Protein AF-A0A661KGB7-F1 (afdb_monomer)

Solvent-accessible surface area (backbone atoms only — not comparable to full-atom values): 6102 Å² total; per-residue (Å²): 134,75,48,27,49,70,38,77,31,78,67,84,54,81,86,30,70,69,47,48,55,41,49,54,53,42,52,53,42,38,72,77,57,30,49,65,50,78,47,52,54,79,81,52,56,70,73,82,85,83,78,80,49,44,45,79,78,68,72,39,75,67,89,72,92,55,41,52,64,59,52,50,50,52,56,72,69,30,52,71,84,48,74,67,44,52,49,53,53,45,54,51,49,58,57,54,62,72,76,114

Secondary structure (DSSP, 8-state):
---EEEEEE--SSTT-HHHHHHHHHHHHHHHTT-EEEEEEGGGS--PPP----HHHHS-PPPSS-SSHHHHHHHHHTS---SHHHHHHHHHHHHHHHTT-

Radius of gyration: 16.11 Å; Cα contacts (8 Å, |Δi|>4): 101; chains: 1; bounding box: 34×23×47 Å

Foldseek 3Di:
DAAEEEAEAADPDDPDPSVVLSVVLQVVSVVVPHHYYYDYCVVWDDDDDPPPCCCPPVVDDDPDPTCVVVVVVSVVPGDCDDPVNVVSVVVSVVVVVVVD

Sequence (100 aa):
MQMKVLGVVGSVRRLGNSEILTKEALMEAEQEGAEVEILRLTDYEVRACQGGGTCLFQGKDCVIEDDARFIFAKMAASDGSNAAGEELAREIIEEMDGWW

Structure (mmCIF, N/CA/C/O backbone):
data_AF-A0A661KGB7-F1
#
_entry.id   AF-A0A661KGB7-F1
#
loop_
_atom_site.group_PDB
_atom_site.id
_atom_site.type_symbol
_atom_site.label_atom_id
_atom_site.label_alt_id
_atom_site.label_comp_id
_atom_site.label_asym_id
_atom_site.label_entity_id
_atom_site.label_seq_id
_atom_site.pdbx_PDB_ins_code
_atom_site.Cartn_x
_atom_site.Cartn_y
_atom_site.Cartn_z
_atom_site.occupancy
_atom_site.B_iso_or_equiv
_atom_site.auth_seq_id
_atom_site.auth_comp_id
_atom_site.auth_asym_id
_atom_site.auth_atom_id
_atom_site.pdbx_PDB_model_num
ATOM 1 N N . MET A 1 1 ? -23.052 2.063 0.019 1.00 52.31 1 MET A N 1
ATOM 2 C CA . MET A 1 1 ? -21.711 1.606 -0.399 1.00 52.31 1 MET A CA 1
ATOM 3 C C . MET A 1 1 ? -20.843 1.741 0.838 1.00 52.31 1 MET A C 1
ATOM 5 O O . MET A 1 1 ? -20.930 2.795 1.453 1.00 52.31 1 MET A O 1
ATOM 9 N N . GLN A 1 2 ? -20.182 0.673 1.292 1.00 67.94 2 GLN A N 1
ATOM 10 C CA . GLN A 1 2 ? -19.345 0.714 2.504 1.00 67.94 2 GLN A CA 1
ATOM 11 C C . GLN A 1 2 ? -17.999 1.357 2.147 1.00 67.94 2 GLN A C 1
ATOM 13 O O . GLN A 1 2 ? -17.477 1.055 1.075 1.00 67.94 2 GLN A O 1
ATOM 18 N N . MET A 1 3 ? -17.476 2.249 2.994 1.00 82.56 3 MET A N 1
ATOM 19 C CA . MET A 1 3 ? -16.137 2.821 2.801 1.00 82.56 3 MET A CA 1
ATOM 20 C C . MET A 1 3 ? -15.072 1.726 2.866 1.00 82.56 3 MET A C 1
ATOM 22 O O . MET A 1 3 ? -15.212 0.788 3.647 1.00 82.56 3 MET A O 1
ATOM 26 N N . LYS A 1 4 ? -14.013 1.858 2.059 1.00 89.00 4 LYS A N 1
ATOM 27 C CA . LYS A 1 4 ? -12.860 0.949 2.057 1.00 89.00 4 LYS A CA 1
ATOM 28 C C . LYS A 1 4 ? -11.588 1.714 2.391 1.00 89.00 4 LYS A C 1
ATOM 30 O O . LYS A 1 4 ? -11.206 2.594 1.621 1.00 89.00 4 LYS A O 1
ATOM 35 N N . VAL A 1 5 ? -10.921 1.355 3.485 1.00 91.50 5 VAL A N 1
ATOM 36 C CA . VAL A 1 5 ? -9.679 1.997 3.937 1.00 91.50 5 VAL A CA 1
ATOM 37 C C . VAL A 1 5 ? -8.517 1.013 3.826 1.00 91.50 5 VAL A C 1
ATOM 39 O O . VAL A 1 5 ? -8.568 -0.098 4.348 1.00 91.50 5 VAL A O 1
ATOM 42 N N . LEU A 1 6 ? -7.444 1.432 3.154 1.00 93.94 6 LEU A N 1
ATOM 43 C CA . LEU A 1 6 ? -6.223 0.645 2.997 1.00 93.94 6 LEU A CA 1
ATOM 44 C C . LEU A 1 6 ? -5.066 1.310 3.739 1.00 93.94 6 LEU A C 1
ATOM 46 O O . LEU A 1 6 ? -4.574 2.361 3.331 1.00 93.94 6 LEU A O 1
ATOM 50 N N . GLY A 1 7 ? -4.581 0.663 4.793 1.00 94.69 7 GLY A N 1
ATOM 51 C CA . GLY A 1 7 ? -3.355 1.065 5.469 1.00 94.69 7 GLY A CA 1
ATOM 52 C C . GLY A 1 7 ? -2.130 0.573 4.705 1.00 94.69 7 GLY A C 1
ATOM 53 O O . GLY A 1 7 ? -1.977 -0.626 4.481 1.00 94.69 7 GLY A O 1
ATOM 54 N N . VAL A 1 8 ? -1.225 1.478 4.329 1.00 94.81 8 VAL A N 1
ATOM 55 C CA . VAL A 1 8 ? 0.003 1.131 3.597 1.00 94.81 8 VAL A CA 1
ATOM 56 C C . VAL A 1 8 ? 1.224 1.330 4.491 1.00 94.81 8 VAL A C 1
ATOM 58 O O . VAL A 1 8 ? 1.554 2.447 4.880 1.00 94.81 8 VAL A O 1
ATOM 61 N N . VAL A 1 9 ? 1.939 0.244 4.786 1.00 96.00 9 VAL A N 1
ATOM 62 C CA . VAL A 1 9 ? 3.129 0.256 5.645 1.00 96.00 9 VAL A CA 1
ATOM 63 C C . VAL A 1 9 ? 4.388 0.061 4.805 1.00 96.00 9 VAL A C 1
ATOM 65 O O . VAL A 1 9 ? 4.674 -1.037 4.329 1.00 96.00 9 VAL A O 1
ATOM 68 N N . GLY A 1 10 ? 5.177 1.129 4.665 1.00 93.31 10 GLY A N 1
ATOM 69 C CA . GLY A 1 10 ? 6.495 1.092 4.011 1.00 93.31 10 GLY A CA 1
ATOM 70 C C . GLY A 1 10 ? 7.658 0.720 4.938 1.00 93.31 10 GLY A C 1
ATOM 71 O O . GLY A 1 10 ? 8.778 0.507 4.480 1.00 93.31 10 GLY A O 1
ATOM 72 N N . SER A 1 11 ? 7.421 0.652 6.250 1.00 93.56 11 SER A N 1
ATOM 73 C CA . SER A 1 11 ? 8.464 0.319 7.221 1.00 93.56 11 SER A CA 1
ATOM 74 C C . SER A 1 11 ? 8.833 -1.164 7.160 1.00 93.56 11 SER A C 1
ATOM 76 O O . SER A 1 11 ? 7.975 -2.036 7.297 1.00 93.56 11 SER A O 1
ATOM 78 N N . VAL A 1 12 ? 10.136 -1.443 7.065 1.00 93.31 12 VAL A N 1
ATOM 79 C CA . VAL A 1 12 ? 10.693 -2.806 7.150 1.00 93.31 12 VAL A CA 1
ATOM 80 C C . VAL A 1 12 ? 10.524 -3.443 8.530 1.00 93.31 12 VAL A C 1
ATOM 82 O O . VAL A 1 12 ? 10.607 -4.661 8.674 1.00 93.31 12 VAL A O 1
ATOM 85 N N . ARG A 1 13 ? 10.312 -2.632 9.572 1.00 94.50 13 ARG A N 1
ATOM 86 C CA . ARG A 1 13 ? 10.195 -3.123 10.946 1.00 94.50 13 ARG A CA 1
ATOM 87 C C . ARG A 1 13 ? 8.792 -3.668 11.175 1.00 94.50 13 ARG A C 1
ATOM 89 O O . ARG A 1 13 ? 7.820 -2.913 11.153 1.00 94.50 13 ARG A O 1
ATOM 96 N N . ARG A 1 14 ? 8.704 -4.969 11.455 1.00 91.62 14 ARG A N 1
ATOM 97 C CA . ARG A 1 14 ? 7.466 -5.593 11.930 1.00 91.62 14 ARG A CA 1
ATOM 98 C C . ARG A 1 14 ? 7.147 -5.120 13.342 1.00 91.62 14 ARG A C 1
ATOM 100 O O . ARG A 1 14 ? 8.038 -5.064 14.183 1.00 91.62 14 ARG A O 1
ATOM 107 N N . LEU A 1 15 ? 5.887 -4.756 13.555 1.00 91.00 15 LEU A N 1
ATOM 108 C CA . LE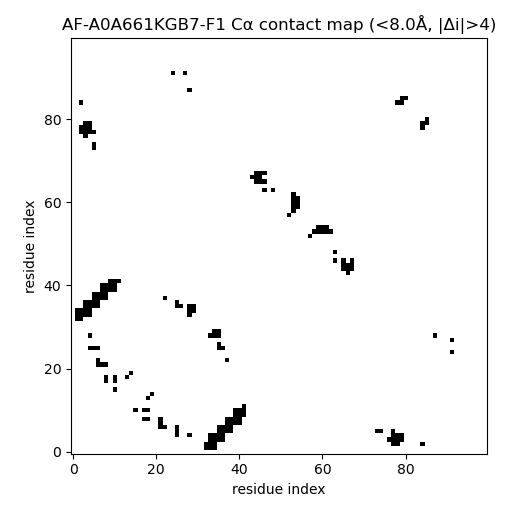U A 1 15 ? 5.350 -4.167 14.778 1.00 91.00 15 LEU A CA 1
ATOM 109 C C . LEU A 1 15 ? 6.132 -2.922 15.235 1.00 91.00 15 LEU A C 1
ATOM 111 O O . LEU A 1 15 ? 6.269 -2.666 16.424 1.00 91.00 15 LEU A O 1
ATOM 115 N N . GLY A 1 16 ? 6.686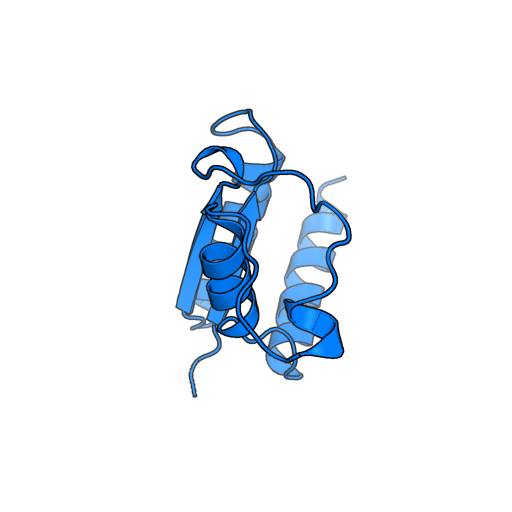 -2.162 14.284 1.00 91.06 16 GLY A N 1
ATOM 116 C CA . GLY A 1 16 ? 7.268 -0.850 14.559 1.00 91.06 16 GLY A CA 1
ATOM 117 C C . GLY A 1 16 ? 6.203 0.246 14.580 1.00 91.06 16 GLY A C 1
ATOM 118 O O . GLY A 1 16 ? 5.078 0.022 14.138 1.00 91.06 16 GLY A O 1
ATOM 119 N N . ASN A 1 17 ? 6.588 1.449 15.011 1.00 93.81 17 ASN A N 1
ATOM 120 C CA . ASN A 1 17 ? 5.675 2.583 15.209 1.00 93.81 17 ASN A CA 1
ATOM 121 C C . ASN A 1 17 ? 4.713 2.801 14.034 1.00 93.81 17 ASN A C 1
ATOM 123 O O . ASN A 1 17 ? 3.514 2.874 14.248 1.00 93.81 17 ASN A O 1
ATOM 127 N N . SER A 1 18 ? 5.217 2.827 12.794 1.00 91.88 18 SER A N 1
ATOM 128 C CA . SER A 1 18 ? 4.366 3.039 11.617 1.00 91.88 18 SER A CA 1
ATOM 129 C C . SER A 1 18 ? 3.292 1.965 11.461 1.00 91.88 18 SER A C 1
ATOM 131 O O . SER A 1 18 ? 2.161 2.296 11.156 1.00 91.88 18 SER A O 1
ATOM 133 N N . GLU A 1 19 ? 3.615 0.688 11.682 1.00 94.25 19 GLU A N 1
ATOM 134 C CA . GLU A 1 19 ? 2.608 -0.371 11.572 1.00 94.25 19 GLU A CA 1
ATOM 135 C C . GLU A 1 19 ? 1.600 -0.314 12.717 1.00 94.25 19 GLU A C 1
ATOM 137 O O . GLU A 1 19 ? 0.421 -0.537 12.475 1.00 94.25 19 GLU A O 1
ATOM 142 N N . ILE A 1 20 ? 2.061 -0.042 13.942 1.00 95.06 20 ILE A N 1
ATOM 143 C CA . ILE A 1 20 ? 1.180 0.073 15.109 1.00 95.06 20 ILE A CA 1
ATOM 144 C C . ILE A 1 20 ? 0.187 1.210 14.875 1.00 95.06 20 ILE A C 1
ATOM 146 O O . ILE A 1 20 ? -1.008 0.961 14.882 1.00 95.06 20 ILE A O 1
ATOM 150 N N . LEU A 1 21 ? 0.670 2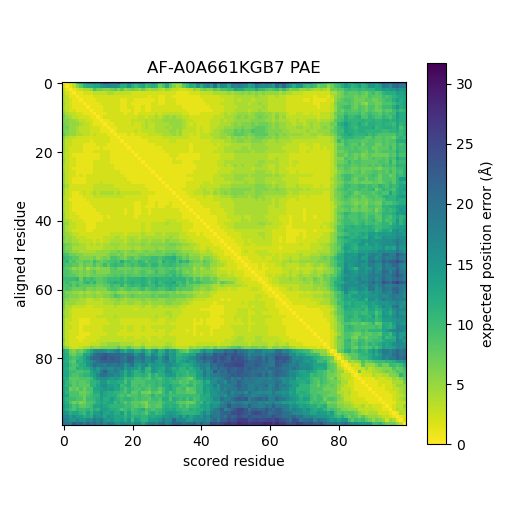.411 14.548 1.00 93.75 21 LEU A N 1
ATOM 151 C CA . LEU A 1 21 ? -0.192 3.566 14.289 1.00 93.75 21 LEU A CA 1
ATOM 152 C C . LEU A 1 21 ? -1.161 3.317 13.127 1.00 93.75 21 LEU A C 1
ATOM 154 O O . LEU A 1 21 ? -2.336 3.644 13.229 1.00 93.75 21 LEU A O 1
ATOM 158 N N . THR A 1 22 ? -0.702 2.688 12.038 1.00 93.88 22 THR A N 1
ATOM 159 C CA . THR A 1 22 ? -1.600 2.309 10.939 1.00 93.88 22 THR A CA 1
ATOM 160 C C . THR A 1 22 ? -2.667 1.313 11.393 1.00 93.88 22 THR A C 1
ATOM 162 O O . THR A 1 22 ? -3.806 1.430 10.964 1.00 93.88 22 THR A O 1
ATOM 165 N N . LYS A 1 23 ? -2.333 0.337 12.244 1.00 94.44 23 LYS A N 1
ATOM 166 C CA . LYS A 1 23 ? -3.315 -0.624 12.765 1.00 94.44 23 LYS A CA 1
ATOM 167 C C . LYS A 1 23 ? -4.345 0.037 13.671 1.00 94.44 23 LYS A C 1
ATOM 169 O O . LYS A 1 23 ? -5.517 -0.250 13.482 1.00 94.44 23 LYS A O 1
ATOM 174 N N . GLU A 1 24 ? -3.929 0.917 14.579 1.00 94.44 24 GLU A N 1
ATOM 175 C CA . GLU A 1 24 ? -4.861 1.658 15.442 1.00 94.44 24 GLU A CA 1
ATOM 176 C C . GLU A 1 24 ? -5.843 2.488 14.597 1.00 94.44 24 GLU A C 1
ATOM 178 O O . GLU A 1 24 ? -7.052 2.362 14.756 1.00 94.44 24 GLU A O 1
ATOM 183 N N . ALA A 1 25 ? -5.345 3.229 13.599 1.00 89.88 25 ALA A N 1
ATOM 184 C CA . ALA A 1 25 ? -6.194 3.993 12.681 1.00 89.88 25 ALA A CA 1
ATOM 185 C C . ALA A 1 25 ? -7.197 3.112 11.907 1.00 89.88 25 ALA A C 1
ATOM 187 O O . ALA A 1 25 ? -8.354 3.483 11.727 1.00 89.88 25 ALA A O 1
ATOM 188 N N . LEU A 1 26 ? -6.768 1.931 11.441 1.00 92.62 26 LEU A N 1
ATOM 189 C CA . LEU A 1 26 ? -7.668 0.988 10.770 1.00 92.62 26 LEU A CA 1
ATOM 190 C C . LEU A 1 26 ? -8.688 0.372 11.736 1.00 92.62 26 LEU A C 1
ATOM 192 O O . LEU A 1 26 ? -9.812 0.111 11.324 1.00 92.62 26 LEU A O 1
ATOM 196 N N . MET A 1 27 ? -8.321 0.136 12.996 1.00 93.31 27 MET A N 1
ATOM 197 C CA . MET A 1 27 ? -9.249 -0.374 14.007 1.00 93.31 27 MET A CA 1
ATOM 198 C C . MET A 1 27 ? -10.366 0.628 14.305 1.00 93.31 27 MET A C 1
ATOM 200 O O . MET A 1 27 ? -11.510 0.213 14.472 1.00 93.31 27 MET A O 1
ATOM 204 N N . GLU A 1 28 ? -10.070 1.928 14.336 1.00 90.69 28 GLU A N 1
ATOM 205 C CA . GLU A 1 28 ? -11.105 2.956 14.501 1.00 90.69 28 GLU A CA 1
ATOM 206 C C . GLU A 1 28 ? -11.995 3.065 13.258 1.00 90.69 28 GLU A C 1
ATOM 208 O O . GLU A 1 28 ? -13.219 2.999 13.348 1.00 90.69 28 GLU A O 1
ATOM 213 N N . ALA A 1 29 ? -11.393 3.069 12.066 1.00 87.19 29 ALA A N 1
ATOM 214 C CA . ALA A 1 29 ? -12.148 3.047 10.816 1.00 87.19 29 ALA A CA 1
ATOM 215 C C . ALA A 1 29 ? -13.102 1.840 10.713 1.00 87.19 29 ALA A C 1
ATOM 217 O O . ALA A 1 29 ? -14.232 1.966 10.235 1.00 87.19 29 ALA A O 1
ATOM 218 N N . GLU A 1 30 ? -12.666 0.661 11.164 1.00 90.50 30 GLU A N 1
ATOM 219 C CA . GLU A 1 30 ? -13.503 -0.540 11.212 1.00 90.50 30 GLU A CA 1
ATOM 220 C C . GLU A 1 30 ? -14.667 -0.394 12.206 1.00 90.50 30 GLU A C 1
ATOM 222 O O . GLU A 1 30 ? -15.785 -0.818 11.900 1.00 90.50 30 GLU A O 1
ATOM 227 N N . GLN A 1 31 ? -14.446 0.247 13.362 1.00 90.19 31 GLN A N 1
ATOM 228 C CA . GLN A 1 31 ? -15.501 0.534 14.345 1.00 90.19 31 GLN A CA 1
ATOM 229 C C . GLN A 1 31 ? -16.591 1.453 13.780 1.00 90.19 31 GLN A C 1
ATOM 231 O O . GLN A 1 31 ? -17.774 1.247 14.065 1.00 90.19 31 GLN A O 1
ATOM 236 N N . GLU A 1 32 ? -16.226 2.395 12.913 1.00 87.38 32 GLU A N 1
ATOM 237 C CA . GLU A 1 32 ? -17.174 3.245 12.183 1.00 87.38 32 GLU A CA 1
ATOM 238 C C . GLU A 1 32 ? -17.861 2.548 10.995 1.00 87.38 32 GLU A C 1
ATOM 240 O O . GLU A 1 32 ? -18.721 3.124 10.319 1.00 87.38 32 GLU A O 1
ATOM 245 N N . GLY A 1 33 ? -17.532 1.279 10.744 1.00 87.38 33 GLY A N 1
ATOM 246 C CA . GLY A 1 33 ? -18.153 0.458 9.710 1.00 87.38 33 GLY A CA 1
ATOM 247 C C . GLY A 1 33 ? -17.461 0.517 8.348 1.00 87.38 33 GLY A C 1
ATOM 248 O O . GLY A 1 33 ? -18.074 0.140 7.342 1.00 87.38 33 GLY A O 1
ATOM 249 N N . ALA A 1 34 ? -16.206 0.972 8.281 1.00 89.00 34 ALA A N 1
ATOM 250 C CA . ALA A 1 34 ? -15.387 0.808 7.086 1.00 89.00 34 ALA A CA 1
ATOM 251 C C . ALA A 1 34 ? -14.893 -0.644 6.940 1.00 89.00 34 ALA A C 1
ATOM 253 O O . ALA A 1 34 ? -14.592 -1.335 7.909 1.00 89.00 34 ALA A O 1
ATOM 254 N N . GLU A 1 35 ? -14.762 -1.108 5.700 1.00 91.50 35 GLU A N 1
ATOM 255 C CA . GLU A 1 35 ? -14.001 -2.313 5.374 1.00 91.50 35 GLU A CA 1
ATOM 256 C C . GLU A 1 35 ? -12.516 -1.939 5.328 1.00 91.50 35 GLU A C 1
ATOM 258 O O . GLU A 1 35 ? -12.118 -1.056 4.563 1.00 91.50 35 GLU A O 1
ATOM 263 N N . VAL A 1 36 ? -11.695 -2.600 6.140 1.00 93.00 36 VAL A N 1
ATOM 264 C CA . VAL A 1 36 ? -10.284 -2.240 6.299 1.00 93.00 36 VAL A CA 1
ATOM 265 C C . VAL A 1 36 ? -9.346 -3.339 5.813 1.00 93.00 36 VAL A C 1
ATOM 267 O O . VAL A 1 36 ? -9.592 -4.531 5.984 1.00 93.00 36 VAL A O 1
ATOM 270 N N . GLU A 1 37 ? -8.232 -2.938 5.207 1.00 95.00 37 GLU A N 1
ATOM 271 C CA . GLU A 1 37 ? -7.143 -3.827 4.803 1.00 95.00 37 GLU A CA 1
ATOM 272 C C . GLU A 1 37 ? -5.798 -3.169 5.133 1.00 95.00 37 GLU A C 1
ATOM 274 O O . GLU A 1 37 ? -5.663 -1.947 5.099 1.00 95.00 37 GLU A O 1
ATOM 279 N N . ILE A 1 38 ? -4.775 -3.974 5.430 1.00 94.75 38 ILE A N 1
ATOM 280 C CA . ILE A 1 38 ? -3.405 -3.486 5.610 1.00 94.75 38 ILE A CA 1
ATOM 281 C C . ILE A 1 38 ? -2.460 -4.161 4.617 1.00 94.75 38 ILE A C 1
ATOM 283 O O . ILE A 1 38 ? -2.417 -5.386 4.503 1.00 94.75 38 ILE A O 1
ATOM 287 N N . LEU A 1 39 ? -1.665 -3.354 3.919 1.00 95.25 39 LEU A N 1
ATOM 288 C CA . LEU A 1 39 ? -0.667 -3.791 2.954 1.00 95.25 39 LEU A CA 1
ATOM 289 C C . LEU A 1 39 ? 0.721 -3.366 3.427 1.00 95.25 39 LEU A C 1
ATOM 291 O O . LEU A 1 39 ? 0.998 -2.189 3.657 1.00 95.25 39 LEU A O 1
ATOM 295 N N . ARG A 1 40 ? 1.630 -4.334 3.540 1.00 95.81 40 ARG A N 1
ATOM 296 C CA . ARG A 1 40 ? 3.042 -4.077 3.837 1.00 95.81 40 ARG A CA 1
ATOM 297 C C . ARG A 1 40 ? 3.821 -4.070 2.539 1.00 95.81 40 ARG A C 1
ATOM 299 O O . ARG A 1 40 ? 3.949 -5.116 1.918 1.00 95.81 40 ARG A O 1
ATOM 306 N N . LEU A 1 41 ? 4.376 -2.928 2.143 1.00 95.19 41 LEU A N 1
ATOM 307 C CA . LEU A 1 41 ? 5.099 -2.821 0.868 1.00 95.19 41 LEU A CA 1
ATOM 308 C C . LEU A 1 41 ? 6.306 -3.765 0.800 1.00 95.19 41 LEU A C 1
ATOM 310 O O . LEU A 1 41 ? 6.696 -4.185 -0.279 1.00 95.19 41 LEU A O 1
ATOM 314 N N . THR A 1 42 ? 6.869 -4.136 1.951 1.00 94.81 42 THR A N 1
ATOM 315 C CA . THR A 1 42 ? 7.988 -5.081 2.053 1.00 94.81 42 THR A CA 1
ATOM 316 C C . THR A 1 42 ? 7.644 -6.526 1.724 1.00 94.81 42 THR A C 1
ATOM 318 O O . THR A 1 42 ? 8.556 -7.336 1.597 1.00 94.81 42 THR A O 1
ATOM 321 N N . ASP A 1 43 ? 6.357 -6.861 1.649 1.00 96.12 43 ASP A N 1
ATOM 322 C CA . ASP A 1 43 ? 5.903 -8.208 1.304 1.00 96.12 43 ASP A CA 1
ATOM 323 C C . ASP A 1 43 ? 5.727 -8.373 -0.223 1.00 96.12 43 ASP A C 1
ATOM 325 O O . ASP A 1 43 ? 5.346 -9.449 -0.677 1.00 96.12 43 ASP A O 1
ATOM 329 N N . TYR A 1 44 ? 6.034 -7.329 -1.005 1.00 96.56 44 TYR A N 1
ATOM 330 C CA . TYR A 1 44 ? 5.871 -7.266 -2.458 1.00 96.56 44 TYR A CA 1
ATOM 331 C C . TYR A 1 44 ? 7.178 -6.870 -3.151 1.00 96.56 44 TYR A C 1
ATOM 333 O O . TYR A 1 44 ? 8.010 -6.148 -2.593 1.00 96.56 4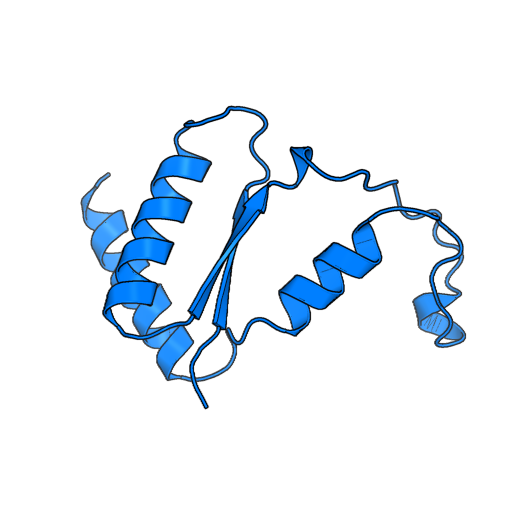4 TYR A O 1
ATOM 341 N N . GLU A 1 45 ? 7.346 -7.301 -4.396 1.00 97.25 45 GLU A N 1
ATOM 342 C CA . GLU A 1 45 ? 8.438 -6.872 -5.260 1.00 97.25 45 GLU A CA 1
ATOM 343 C C . GLU A 1 45 ? 7.980 -5.688 -6.116 1.00 97.25 45 GLU A C 1
ATOM 345 O O . GLU A 1 45 ? 7.096 -5.819 -6.954 1.00 97.25 45 GLU A O 1
ATOM 350 N N . VAL A 1 46 ? 8.596 -4.518 -5.933 1.00 93.81 46 VAL A N 1
ATOM 351 C CA . VAL A 1 46 ? 8.371 -3.339 -6.785 1.00 93.81 46 VAL A CA 1
ATOM 352 C C . VAL A 1 46 ? 9.704 -2.892 -7.355 1.00 93.81 46 VAL A C 1
ATOM 354 O O . VAL A 1 46 ? 10.647 -2.598 -6.615 1.00 93.81 46 VAL A O 1
ATOM 357 N N . ARG A 1 47 ? 9.796 -2.834 -8.682 1.00 95.06 47 ARG A N 1
ATOM 358 C CA . ARG A 1 47 ? 11.011 -2.439 -9.392 1.00 95.06 47 ARG A CA 1
ATOM 359 C C . ARG A 1 47 ? 10.930 -0.973 -9.796 1.00 95.06 47 ARG A C 1
ATOM 361 O O . ARG A 1 47 ? 9.864 -0.384 -9.957 1.00 95.06 47 ARG A O 1
ATOM 368 N N . ALA A 1 48 ? 12.095 -0.357 -9.974 1.00 94.38 48 ALA A N 1
ATOM 369 C CA . ALA A 1 48 ? 12.160 1.031 -10.407 1.00 94.38 48 ALA A CA 1
ATOM 370 C C . ALA A 1 48 ? 11.585 1.187 -11.825 1.00 94.38 48 ALA A C 1
ATOM 372 O O . ALA A 1 48 ? 11.948 0.447 -12.743 1.00 94.38 48 ALA A O 1
ATOM 373 N N . CYS A 1 49 ? 10.729 2.194 -12.011 1.00 93.50 49 CYS A N 1
ATOM 374 C CA . CYS A 1 49 ? 10.219 2.556 -13.328 1.00 93.50 49 CYS A CA 1
ATOM 375 C C . CYS A 1 49 ? 11.3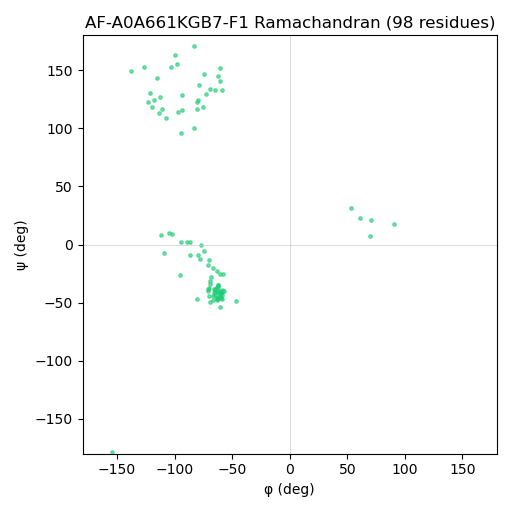76 2.908 -14.276 1.00 93.50 49 CYS A C 1
ATOM 377 O O . CYS A 1 49 ? 12.258 3.694 -13.935 1.00 93.50 49 CYS A O 1
ATOM 379 N N . GLN A 1 50 ? 11.342 2.358 -15.491 1.00 93.44 50 GLN A N 1
ATOM 380 C CA . GLN A 1 50 ? 12.379 2.565 -16.510 1.00 93.44 50 GLN A CA 1
ATOM 381 C C . GLN A 1 50 ? 12.061 3.709 -17.489 1.00 93.44 50 GLN A C 1
ATOM 383 O O . GLN A 1 50 ? 12.808 3.936 -18.435 1.00 93.44 50 GLN A O 1
ATOM 388 N N . GLY A 1 51 ? 10.940 4.416 -17.310 1.00 93.19 51 GLY A N 1
ATOM 389 C CA . GLY A 1 51 ? 10.570 5.546 -18.172 1.00 93.19 51 GLY A CA 1
ATOM 390 C C . GLY A 1 51 ? 10.148 5.164 -19.598 1.00 93.19 51 GLY A C 1
ATOM 391 O O . GLY A 1 51 ? 10.170 6.010 -20.484 1.00 93.19 51 GLY A O 1
ATOM 392 N N . GLY A 1 52 ? 9.739 3.912 -19.837 1.00 91.88 52 GLY A N 1
ATOM 393 C CA . GLY A 1 52 ? 9.349 3.439 -21.175 1.00 91.88 52 GLY A CA 1
ATOM 394 C C . GLY A 1 52 ? 8.021 4.004 -21.706 1.00 91.88 52 GLY A C 1
ATOM 395 O O . GLY A 1 52 ? 7.760 3.944 -22.904 1.00 91.88 52 GLY A O 1
ATOM 396 N N . GLY A 1 53 ? 7.169 4.549 -20.830 1.00 90.25 53 GLY A N 1
ATOM 397 C CA . GLY A 1 53 ? 5.971 5.305 -21.214 1.00 90.25 53 GLY A CA 1
ATOM 398 C C . GLY A 1 53 ? 4.825 4.502 -21.850 1.00 90.25 53 GLY A C 1
ATOM 399 O O . GLY A 1 53 ? 3.849 5.105 -22.289 1.00 90.25 53 GLY A O 1
ATOM 400 N N . THR A 1 54 ? 4.884 3.167 -21.894 1.00 91.12 54 THR A N 1
ATOM 401 C CA . THR A 1 54 ? 3.806 2.328 -22.463 1.00 91.12 54 THR A CA 1
ATOM 402 C C . THR A 1 54 ? 2.479 2.502 -21.723 1.00 91.12 54 THR A C 1
ATOM 404 O O . THR A 1 54 ? 1.433 2.618 -22.363 1.00 91.12 54 THR A O 1
ATOM 407 N N . CYS A 1 55 ? 2.533 2.603 -20.395 1.00 88.69 55 CYS A N 1
ATOM 408 C CA . CYS A 1 55 ? 1.374 2.854 -19.542 1.00 88.69 55 CYS A CA 1
ATOM 409 C C . CYS A 1 55 ? 0.753 4.234 -19.745 1.00 88.69 55 CYS A C 1
ATOM 411 O O . CYS A 1 55 ? -0.465 4.338 -19.845 1.00 88.69 55 CYS A O 1
ATOM 413 N N . LEU A 1 56 ? 1.574 5.275 -19.880 1.00 88.75 56 LEU A N 1
ATOM 414 C CA . LEU A 1 56 ? 1.086 6.645 -20.018 1.00 88.75 56 LEU A CA 1
ATOM 415 C C . LEU A 1 56 ? 0.625 6.971 -21.446 1.00 88.75 56 LEU A C 1
ATOM 417 O O . LEU A 1 56 ? -0.442 7.543 -21.631 1.00 88.75 56 LEU A O 1
ATOM 421 N N . PHE A 1 57 ? 1.421 6.623 -22.462 1.00 93.69 57 PHE A N 1
ATOM 422 C CA . PHE A 1 57 ? 1.196 7.084 -23.838 1.00 93.69 57 PHE A CA 1
ATOM 423 C C . PHE A 1 57 ? 0.404 6.103 -24.700 1.00 93.69 57 PHE A C 1
ATOM 425 O O . PHE A 1 57 ? -0.221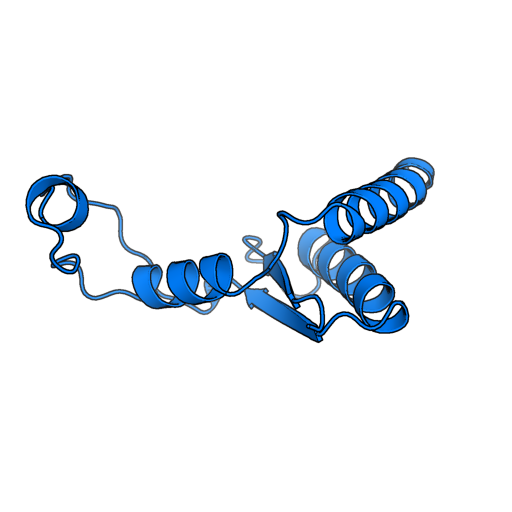 6.520 -25.670 1.00 93.69 57 PHE A O 1
ATOM 432 N N . GLN A 1 58 ? 0.447 4.805 -24.386 1.00 91.56 58 GLN A N 1
ATOM 433 C CA . GLN A 1 58 ? -0.257 3.779 -25.166 1.00 91.56 58 GLN A CA 1
ATOM 434 C C . GLN A 1 58 ? -1.460 3.189 -24.423 1.00 91.56 58 GLN A C 1
ATOM 436 O O . GLN A 1 58 ? -2.183 2.391 -25.015 1.00 91.56 58 GLN A O 1
ATOM 441 N N . GLY A 1 59 ? -1.657 3.534 -23.143 1.00 86.69 59 GLY A N 1
ATOM 442 C CA . GLY A 1 59 ? -2.706 2.953 -22.301 1.00 86.69 59 GLY A CA 1
ATOM 443 C C . GLY A 1 59 ? -2.567 1.439 -22.109 1.00 86.69 59 GLY A C 1
ATOM 444 O O . GLY A 1 59 ? -3.561 0.759 -21.871 1.00 86.69 59 GLY A O 1
ATOM 445 N N . LYS A 1 60 ? -1.355 0.895 -22.277 1.00 88.44 60 LYS A N 1
ATOM 446 C CA . LYS A 1 60 ? -1.060 -0.536 -22.119 1.00 88.44 60 LYS A CA 1
ATOM 447 C C . LYS A 1 60 ? -0.445 -0.812 -20.760 1.00 88.44 60 LYS A C 1
ATOM 449 O O . LYS A 1 60 ? 0.105 0.076 -20.124 1.00 88.44 60 LYS A O 1
ATOM 454 N N . ASP A 1 61 ? -0.452 -2.068 -20.354 1.00 86.75 61 ASP A N 1
ATOM 455 C CA . ASP A 1 61 ? 0.193 -2.464 -19.110 1.00 86.75 61 ASP A CA 1
ATOM 456 C C . ASP A 1 61 ? 1.704 -2.160 -19.128 1.00 86.75 61 ASP A C 1
ATOM 458 O O . ASP A 1 61 ? 2.352 -2.086 -20.183 1.00 86.75 61 ASP A O 1
ATOM 462 N N . CYS A 1 62 ? 2.263 -1.918 -17.938 1.00 90.62 62 CYS A N 1
ATOM 463 C CA . CYS A 1 62 ? 3.705 -1.776 -17.782 1.00 90.62 62 CYS A CA 1
ATOM 464 C C . CYS A 1 62 ? 4.386 -3.079 -18.221 1.00 90.62 62 CYS A C 1
ATOM 466 O O . CYS A 1 62 ? 3.895 -4.163 -17.927 1.00 90.62 62 CYS A O 1
ATOM 468 N N . VAL A 1 63 ? 5.522 -2.968 -18.910 1.00 92.44 63 VAL A N 1
ATOM 469 C CA . VAL A 1 63 ? 6.323 -4.139 -19.316 1.00 92.44 63 VAL A CA 1
ATOM 470 C C . VAL A 1 63 ? 7.160 -4.709 -18.168 1.00 92.44 63 VAL A C 1
ATOM 472 O O . VAL A 1 63 ? 7.742 -5.779 -18.306 1.00 92.44 63 VAL A O 1
ATOM 475 N N . ILE A 1 64 ? 7.271 -3.973 -17.059 1.00 94.12 64 ILE A N 1
ATOM 476 C CA . ILE A 1 64 ? 7.937 -4.442 -15.848 1.00 94.12 64 ILE A CA 1
ATOM 477 C C . ILE A 1 64 ? 6.994 -5.432 -15.163 1.00 94.12 64 ILE A C 1
ATOM 479 O O . ILE A 1 64 ? 5.889 -5.063 -14.774 1.00 94.12 64 ILE A O 1
ATOM 483 N N . GLU A 1 65 ? 7.446 -6.675 -15.027 1.00 93.69 65 GLU A N 1
ATOM 484 C CA . GLU A 1 65 ? 6.768 -7.705 -14.241 1.00 93.69 65 GLU A CA 1
ATOM 485 C C . GLU A 1 65 ? 7.160 -7.547 -12.768 1.00 93.69 65 GLU A C 1
ATOM 487 O O . GLU A 1 65 ? 8.266 -7.919 -12.365 1.00 93.69 65 GLU A O 1
ATOM 492 N N . ASP A 1 66 ? 6.273 -6.919 -12.001 1.00 95.06 66 ASP A N 1
ATOM 493 C CA . ASP A 1 66 ? 6.376 -6.698 -10.563 1.00 95.06 66 ASP A CA 1
ATOM 494 C C . ASP A 1 66 ? 4.969 -6.530 -9.944 1.00 95.06 66 ASP A C 1
ATOM 496 O O . ASP A 1 66 ? 3.948 -6.610 -10.637 1.00 95.06 66 ASP A O 1
ATOM 500 N N . ASP A 1 67 ? 4.897 -6.292 -8.637 1.00 96.00 67 ASP A N 1
ATOM 501 C CA . ASP A 1 67 ? 3.641 -6.176 -7.892 1.00 96.00 67 ASP A CA 1
ATOM 502 C C . ASP A 1 67 ? 3.040 -4.759 -7.906 1.00 96.00 67 ASP A C 1
ATOM 504 O O . ASP A 1 67 ? 1.985 -4.521 -7.307 1.00 96.00 67 ASP A O 1
ATOM 508 N N . ALA A 1 68 ? 3.653 -3.791 -8.600 1.00 92.12 68 ALA A N 1
ATOM 509 C CA . ALA A 1 68 ? 3.200 -2.400 -8.569 1.00 92.12 68 ALA A CA 1
ATOM 510 C C . ALA A 1 68 ? 1.750 -2.264 -9.054 1.00 92.12 68 ALA A C 1
ATOM 512 O O . ALA A 1 68 ? 0.956 -1.533 -8.462 1.00 92.12 68 ALA A O 1
ATOM 513 N N . ARG A 1 69 ? 1.363 -3.018 -10.095 1.00 90.19 69 ARG A N 1
ATOM 514 C CA . ARG A 1 69 ? -0.018 -3.028 -10.611 1.00 90.19 69 ARG A CA 1
ATOM 515 C C . ARG A 1 69 ? -1.015 -3.501 -9.556 1.00 90.19 69 ARG A C 1
ATOM 517 O O . ARG A 1 69 ? -2.090 -2.919 -9.441 1.00 90.19 69 ARG A O 1
ATOM 524 N N . PHE A 1 70 ? -0.673 -4.551 -8.814 1.00 92.81 70 PHE A N 1
ATOM 525 C CA . PHE A 1 70 ? -1.526 -5.077 -7.753 1.00 92.81 70 PHE A CA 1
ATOM 526 C C . PHE A 1 70 ? -1.713 -4.036 -6.644 1.00 92.81 70 PHE A C 1
ATOM 528 O O . PHE A 1 70 ? -2.845 -3.756 -6.250 1.00 92.81 70 PHE A O 1
ATOM 535 N N . ILE A 1 71 ? -0.624 -3.395 -6.210 1.00 92.50 71 ILE A N 1
ATOM 536 C CA . ILE A 1 71 ? -0.660 -2.347 -5.182 1.00 92.50 71 ILE A CA 1
ATOM 537 C C . ILE A 1 71 ? -1.500 -1.155 -5.657 1.00 92.50 71 ILE A C 1
ATOM 539 O O . ILE A 1 71 ? -2.386 -0.707 -4.932 1.00 92.50 71 ILE A O 1
ATOM 543 N N . PHE A 1 72 ? -1.303 -0.675 -6.889 1.00 88.88 72 PHE A N 1
ATOM 544 C CA . PHE A 1 72 ? -2.111 0.420 -7.437 1.00 88.88 72 PHE A CA 1
ATOM 545 C C . PHE A 1 72 ? -3.589 0.052 -7.570 1.00 88.88 72 PHE A C 1
ATOM 547 O O . PHE A 1 72 ? -4.441 0.896 -7.312 1.00 88.88 72 PHE A O 1
ATOM 554 N N . ALA A 1 73 ? -3.912 -1.194 -7.926 1.00 89.50 73 ALA A N 1
ATOM 555 C CA . ALA A 1 73 ? -5.294 -1.660 -7.968 1.00 89.50 73 ALA A CA 1
ATOM 556 C C . ALA A 1 73 ? -5.936 -1.665 -6.572 1.00 89.50 73 ALA A C 1
ATOM 558 O O . ALA A 1 73 ? -7.082 -1.246 -6.431 1.00 89.50 73 ALA A O 1
ATOM 559 N N . LYS A 1 74 ? -5.194 -2.075 -5.534 1.00 91.25 74 LYS A N 1
ATOM 560 C CA . LYS A 1 74 ? -5.641 -2.000 -4.134 1.00 91.25 74 LYS A CA 1
ATOM 561 C C . LYS A 1 74 ? -5.869 -0.559 -3.684 1.00 91.25 74 LYS A C 1
ATOM 563 O O . LYS A 1 74 ? -6.920 -0.259 -3.123 1.00 91.25 74 LYS A O 1
ATOM 568 N N . MET A 1 75 ? -4.935 0.340 -3.994 1.00 87.75 75 MET A N 1
ATOM 569 C CA . MET A 1 75 ? -5.076 1.769 -3.700 1.00 87.75 75 MET A CA 1
ATOM 570 C C . MET A 1 75 ? -6.288 2.378 -4.416 1.00 87.75 75 MET A C 1
ATOM 572 O O . MET A 1 75 ? -7.069 3.078 -3.788 1.00 87.75 75 MET A O 1
ATOM 576 N N . ALA A 1 76 ? -6.481 2.080 -5.705 1.00 85.12 76 ALA A N 1
ATOM 577 C CA . ALA A 1 76 ? -7.601 2.595 -6.494 1.00 85.12 76 ALA A CA 1
ATOM 578 C C . ALA A 1 76 ? -8.966 2.040 -6.056 1.00 85.12 76 ALA A C 1
ATOM 580 O O . ALA A 1 76 ? -9.981 2.697 -6.255 1.00 85.12 76 ALA A O 1
ATOM 581 N N . ALA A 1 77 ? -8.997 0.833 -5.486 1.00 86.12 77 ALA A N 1
ATOM 582 C CA . ALA A 1 77 ? -10.206 0.235 -4.925 1.00 86.12 77 ALA A CA 1
ATOM 583 C C . ALA A 1 77 ? -10.553 0.763 -3.521 1.00 86.12 77 ALA A C 1
ATOM 585 O O . ALA A 1 77 ? -11.615 0.425 -2.999 1.00 86.12 77 ALA A O 1
ATOM 586 N N . SER A 1 78 ? -9.658 1.537 -2.905 1.00 85.50 78 SER A N 1
ATOM 587 C CA . SER A 1 78 ? -9.863 2.126 -1.584 1.00 85.50 78 SER A CA 1
ATOM 588 C C . SER A 1 78 ? -10.445 3.527 -1.741 1.00 85.50 78 SER A C 1
ATOM 590 O O . SER A 1 78 ? -9.920 4.354 -2.488 1.00 85.50 78 SER A O 1
ATOM 592 N N . ASP A 1 79 ? -11.543 3.794 -1.046 1.00 68.06 79 ASP A N 1
ATOM 593 C CA . ASP A 1 79 ? -12.293 5.039 -1.166 1.00 68.06 79 ASP A CA 1
ATOM 594 C C . ASP A 1 79 ? -11.824 6.025 -0.091 1.00 68.06 79 ASP A C 1
ATOM 596 O O . ASP A 1 79 ? -12.303 6.000 1.037 1.00 68.06 79 ASP A O 1
ATOM 600 N N . GLY A 1 80 ? -10.896 6.916 -0.450 1.00 59.38 80 GLY A N 1
ATOM 601 C CA . GLY A 1 80 ? -10.489 8.062 0.381 1.00 59.38 80 GLY A CA 1
ATOM 602 C C . GLY A 1 80 ? -11.043 9.412 -0.092 1.00 59.38 80 GLY A C 1
ATOM 603 O O . GLY A 1 80 ? -10.573 10.448 0.353 1.00 59.38 80 GLY A O 1
ATOM 604 N N . SER A 1 81 ? -11.972 9.421 -1.056 1.00 45.28 81 SER A N 1
ATOM 605 C CA . SER A 1 81 ? -12.392 10.636 -1.784 1.00 45.28 81 SER A CA 1
ATOM 606 C C . SER A 1 81 ? -13.827 11.097 -1.501 1.00 45.28 81 SER A C 1
ATOM 608 O O . SER A 1 81 ? -14.330 11.999 -2.171 1.00 45.28 81 SER A O 1
ATOM 610 N N . ASN A 1 82 ? -14.508 10.490 -0.525 1.00 51.06 82 ASN A N 1
ATOM 611 C CA . ASN A 1 82 ? -15.819 10.950 -0.069 1.00 51.06 82 ASN A CA 1
ATOM 612 C C . ASN A 1 82 ? -15.688 11.713 1.266 1.00 51.06 82 ASN A C 1
ATOM 614 O O . ASN A 1 82 ? -14.765 11.468 2.038 1.00 51.06 82 ASN A O 1
ATOM 618 N N . ALA A 1 83 ? -16.617 12.636 1.538 1.00 52.41 83 ALA A N 1
ATOM 619 C CA . ALA A 1 83 ? -16.569 13.512 2.716 1.00 52.41 83 ALA A CA 1
ATOM 620 C C . ALA A 1 83 ? -16.534 12.756 4.062 1.00 52.41 83 ALA A C 1
ATOM 622 O O . ALA A 1 83 ? -16.020 13.284 5.039 1.00 52.41 83 ALA A O 1
ATOM 623 N N . ALA A 1 84 ? -17.051 11.523 4.115 1.00 54.69 84 ALA A N 1
ATOM 624 C CA . ALA A 1 84 ? -16.993 10.690 5.316 1.00 54.69 84 ALA A CA 1
ATOM 625 C C . ALA A 1 84 ? -15.566 10.182 5.592 1.00 54.69 84 ALA A C 1
ATOM 627 O O . ALA A 1 84 ? -15.136 10.162 6.738 1.00 54.69 84 ALA A O 1
ATOM 628 N N . GLY A 1 85 ? -14.811 9.830 4.547 1.00 56.69 85 GLY A N 1
ATOM 629 C CA . GLY A 1 85 ? -13.41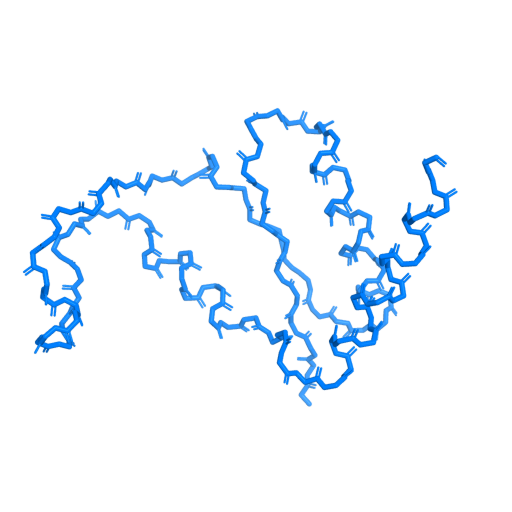1 9.424 4.679 1.00 56.69 85 GLY A CA 1
ATOM 630 C C . GLY A 1 85 ? -12.493 10.581 5.076 1.00 56.69 85 GLY A C 1
ATOM 631 O O . GLY A 1 85 ? -11.517 10.367 5.789 1.00 56.69 85 GLY A O 1
ATOM 632 N N . GLU A 1 86 ? -12.818 11.807 4.653 1.00 58.03 86 GLU A N 1
ATOM 633 C CA . GLU A 1 86 ? -12.098 13.017 5.070 1.00 58.03 86 GLU A CA 1
ATOM 634 C C . GLU A 1 86 ? -12.344 13.371 6.547 1.00 58.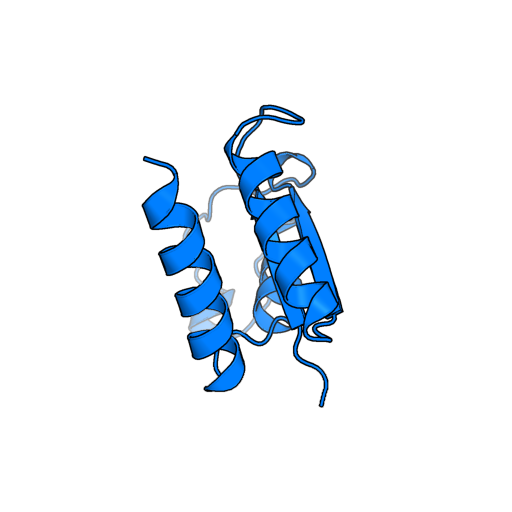03 86 GLU A C 1
ATOM 636 O O . GLU A 1 86 ? -11.410 13.812 7.215 1.00 58.03 86 GLU A O 1
ATOM 641 N N . GLU A 1 87 ? -13.565 13.171 7.059 1.00 64.81 87 GLU A N 1
ATOM 642 C CA . GLU A 1 87 ? -13.899 13.408 8.473 1.00 64.81 87 GLU A CA 1
ATOM 643 C C . GLU A 1 87 ? -13.219 12.376 9.383 1.00 64.81 87 GLU A C 1
ATOM 645 O O . GLU A 1 87 ? -12.479 12.761 10.278 1.00 64.81 87 GLU A O 1
ATOM 650 N N . LEU A 1 88 ? -13.333 11.081 9.073 1.00 63.75 88 LEU A N 1
ATOM 651 C CA . LEU A 1 88 ? -12.678 10.002 9.823 1.00 63.75 88 LEU A CA 1
ATOM 652 C C . LEU A 1 88 ? -11.149 10.159 9.862 1.00 63.75 88 LEU A C 1
ATOM 654 O O . LEU A 1 88 ? -10.515 10.015 10.905 1.00 63.75 88 LEU A O 1
ATOM 658 N N . ALA A 1 89 ? -10.528 10.499 8.727 1.00 62.59 89 ALA A N 1
ATOM 659 C CA . ALA A 1 89 ? -9.093 10.771 8.699 1.00 62.59 89 ALA A CA 1
ATOM 660 C C . ALA A 1 89 ? -8.723 11.977 9.576 1.00 62.59 89 ALA A C 1
ATOM 662 O O . ALA A 1 89 ? -7.668 11.958 10.210 1.00 62.59 89 ALA A O 1
ATOM 663 N N . ARG A 1 90 ? -9.570 13.014 9.622 1.00 66.12 90 ARG A N 1
ATOM 664 C CA . ARG A 1 90 ? -9.367 14.175 10.493 1.00 66.12 90 ARG A CA 1
ATOM 665 C C . ARG A 1 90 ? -9.498 13.790 11.964 1.00 66.12 90 ARG A C 1
ATOM 667 O O . ARG A 1 90 ? -8.605 14.147 12.719 1.00 66.12 9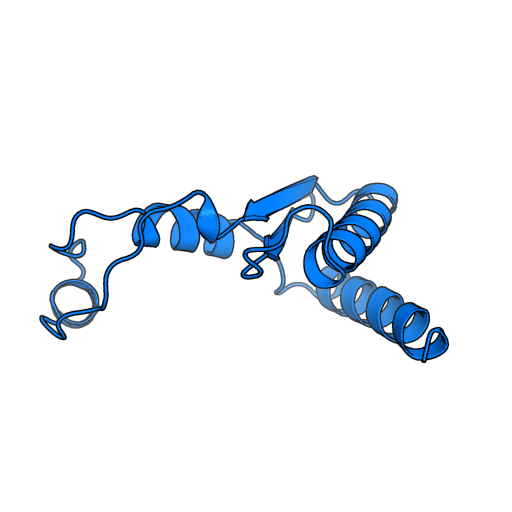0 ARG A O 1
ATOM 674 N N . GLU A 1 91 ? -10.534 13.049 12.349 1.00 68.56 91 GLU A N 1
ATOM 675 C CA . GLU A 1 91 ? -10.753 12.610 13.735 1.00 68.56 91 GLU A CA 1
ATOM 676 C C . GLU A 1 91 ? -9.581 11.757 14.243 1.00 68.56 91 GLU A C 1
ATOM 678 O O . GLU A 1 91 ? -9.017 12.053 15.297 1.00 68.56 91 GLU A O 1
ATOM 683 N N . ILE A 1 92 ? -9.114 10.792 13.440 1.00 66.69 92 ILE A N 1
ATOM 684 C CA . ILE A 1 92 ? -7.929 9.980 13.762 1.00 66.69 92 ILE A CA 1
ATOM 685 C C . ILE A 1 92 ? -6.681 10.860 13.918 1.00 66.69 92 ILE A C 1
ATOM 687 O O . ILE A 1 92 ? -5.900 10.665 14.848 1.00 66.69 92 ILE A O 1
ATOM 691 N N . ILE A 1 93 ? -6.459 11.824 13.015 1.00 68.19 93 ILE A N 1
ATOM 692 C CA . ILE A 1 93 ? -5.302 12.731 13.094 1.00 68.19 93 ILE A CA 1
ATOM 693 C C . ILE A 1 93 ? -5.388 13.622 14.338 1.00 68.19 93 ILE A C 1
ATOM 695 O O . ILE A 1 93 ? -4.379 13.786 15.015 1.00 68.19 93 ILE A O 1
ATOM 699 N N . GLU A 1 94 ? -6.559 14.171 14.659 1.00 75.94 94 GLU A N 1
ATOM 700 C CA . GLU A 1 94 ? -6.772 15.005 15.847 1.00 75.94 94 GLU A CA 1
ATOM 701 C C . GLU A 1 94 ? -6.556 14.215 17.142 1.00 75.94 94 GLU A C 1
ATOM 703 O O . GLU A 1 94 ? -5.919 14.721 18.070 1.00 75.94 94 GLU A O 1
ATOM 708 N N . GLU A 1 95 ? -7.022 12.964 17.200 1.00 67.75 95 GLU A N 1
ATOM 709 C CA . GLU A 1 95 ? -6.741 12.080 18.328 1.00 67.75 95 GLU A CA 1
ATOM 710 C C . GLU A 1 95 ? -5.241 11.795 18.430 1.00 67.75 95 GLU A C 1
ATOM 712 O O . GLU A 1 95 ? -4.664 11.968 19.501 1.00 67.75 95 GLU A O 1
ATOM 717 N N . MET A 1 96 ? -4.587 11.435 17.320 1.00 61.53 96 MET A N 1
ATOM 718 C CA . MET A 1 96 ? -3.146 11.174 17.277 1.00 61.53 96 MET A CA 1
ATOM 719 C C . MET A 1 96 ? -2.304 12.407 17.630 1.00 61.53 96 MET A C 1
ATOM 721 O O . MET A 1 96 ? -1.260 12.257 18.263 1.00 61.53 96 MET A O 1
ATOM 725 N N . ASP A 1 97 ? -2.733 13.618 17.269 1.00 62.84 97 ASP A N 1
ATOM 726 C CA . ASP A 1 97 ? -2.050 14.873 17.606 1.00 62.84 97 ASP A CA 1
ATOM 727 C C . ASP A 1 97 ? -2.001 15.132 19.122 1.00 62.84 97 ASP A C 1
ATOM 729 O O . ASP A 1 97 ? -1.092 15.807 19.609 1.00 62.84 97 ASP A O 1
ATOM 733 N N . GLY A 1 98 ? -2.915 14.536 19.892 1.00 59.59 98 GLY A N 1
ATOM 734 C CA . GLY A 1 98 ? -2.884 14.548 21.355 1.00 59.59 98 GLY A CA 1
ATOM 735 C C . GLY A 1 98 ? -1.828 13.630 21.989 1.00 59.59 98 GLY A C 1
ATOM 736 O O . GLY A 1 98 ? -1.680 13.641 23.211 1.00 59.59 98 GLY A O 1
ATOM 737 N N . TRP A 1 99 ? -1.117 12.820 21.195 1.00 47.22 99 TRP A N 1
ATOM 738 C CA . TRP A 1 99 ? -0.171 11.799 21.669 1.00 47.22 99 TRP A CA 1
ATOM 739 C C . TRP A 1 99 ? 1.306 12.223 21.543 1.00 47.22 99 TRP A C 1
ATOM 741 O O . TRP A 1 99 ? 2.197 11.395 21.772 1.00 47.22 99 TRP A O 1
ATOM 751 N N . TRP A 1 100 ? 1.578 13.489 21.204 1.00 41.06 100 TRP A N 1
ATOM 752 C CA . TRP A 1 100 ? 2.930 14.057 21.068 1.00 41.06 100 TRP A CA 1
ATOM 753 C C . TRP A 1 100 ? 3.286 15.047 22.182 1.00 41.06 100 TRP A C 1
ATOM 755 O O . TRP A 1 100 ? 2.419 15.853 22.586 1.00 41.06 100 TRP A O 1
#

Mean predicted aligned error: 6.95 Å

Nearest PDB structures (foldseek):
  7d3b-assembly1_A  TM=9.370E-01  e=1.030E-03  Flavonifractor plautii
  6dqp-assembly1_A  TM=7.624E-01  e=1.030E-01  Escherichia coli K-12
  8evv-assembly1_A  TM=5.457E-01  e=3.258E-01  Pseudomonas aeruginosa PAO1
  1qrd-assembly1_A  TM=4.702E-01  e=3.730E-01  Rattus rattus
  8va1-assembly1_A  TM=3.802E-01  e=1.895E+00  Staphylococcus aureus

pLDDT: mean 84.33, std 14.47, range [41.06, 97.25]